Protein AF-A0A7J2NKL7-F1 (afdb_monomer_lite)

Secondary structure (DSSP, 8-state):
--HHHHHHHHTT---------PPPEEPP-TTS--EE-S-SSS----------TT--------STT----PPEEEEEEEETTEEEEE-

Radius of gyration: 26.38 Å; chains: 1; bounding box: 56×28×74 Å

Structure (mmCIF, N/CA/C/O backbone):
data_AF-A0A7J2NKL7-F1
#
_entry.id   AF-A0A7J2NKL7-F1
#
loop_
_atom_site.group_PDB
_atom_site.id
_atom_site.type_symbol
_atom_site.label_atom_id
_atom_site.label_alt_id
_atom_site.label_c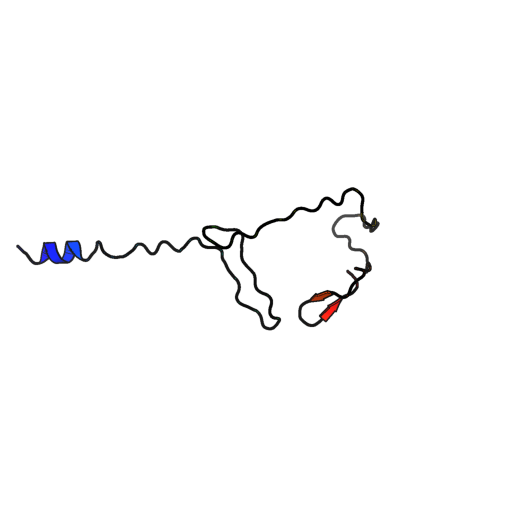omp_id
_atom_site.label_asym_id
_atom_site.label_entity_id
_atom_site.label_seq_id
_atom_site.pdbx_PDB_ins_code
_atom_site.Cartn_x
_atom_site.Cartn_y
_atom_site.Cartn_z
_atom_site.occupancy
_atom_site.B_iso_or_equiv
_atom_site.auth_seq_id
_atom_site.auth_comp_id
_atom_site.auth_asym_id
_atom_site.auth_atom_id
_atom_site.pdbx_PDB_model_num
ATOM 1 N N . MET A 1 1 ? 36.984 10.947 -57.762 1.00 56.00 1 MET A N 1
ATOM 2 C CA . MET A 1 1 ? 35.619 11.160 -57.228 1.00 56.00 1 MET A CA 1
ATOM 3 C C . MET A 1 1 ? 35.068 9.845 -56.668 1.00 56.00 1 MET A C 1
ATOM 5 O O . MET A 1 1 ? 34.149 9.291 -57.240 1.00 56.00 1 MET A O 1
ATOM 9 N N . SER A 1 2 ? 35.633 9.304 -55.579 1.00 55.72 2 SER A N 1
ATOM 10 C CA . SER A 1 2 ? 35.080 8.073 -54.960 1.00 55.72 2 SER A CA 1
ATOM 11 C C . SER A 1 2 ? 35.286 7.960 -53.447 1.00 55.72 2 SER A C 1
ATOM 13 O O . SER A 1 2 ? 34.673 7.100 -52.835 1.00 55.72 2 SER A O 1
ATOM 15 N N . ALA A 1 3 ? 36.075 8.836 -52.812 1.00 47.75 3 ALA A N 1
ATOM 16 C CA . ALA A 1 3 ? 36.280 8.774 -51.360 1.00 47.75 3 ALA A CA 1
ATOM 17 C C . ALA A 1 3 ? 35.186 9.500 -50.545 1.00 47.75 3 ALA A C 1
ATOM 19 O O . ALA A 1 3 ? 34.925 9.133 -49.407 1.00 47.75 3 ALA A O 1
ATOM 20 N N . ILE A 1 4 ? 34.506 10.498 -51.129 1.00 49.69 4 ILE A N 1
ATOM 21 C CA . ILE A 1 4 ? 33.507 11.320 -50.413 1.00 49.69 4 ILE A CA 1
ATOM 22 C C . ILE A 1 4 ? 32.151 10.600 -50.285 1.00 49.69 4 ILE A C 1
ATOM 24 O O . ILE A 1 4 ? 31.467 10.746 -49.278 1.00 49.69 4 ILE A O 1
ATOM 28 N N . VAL A 1 5 ? 31.784 9.751 -51.254 1.00 46.50 5 VAL A N 1
ATOM 29 C CA . VAL A 1 5 ? 30.514 8.996 -51.221 1.00 46.50 5 VAL A CA 1
ATOM 30 C C . VAL A 1 5 ? 30.546 7.879 -50.165 1.00 46.50 5 VAL A C 1
ATOM 32 O O . VAL A 1 5 ? 29.534 7.616 -49.523 1.00 46.50 5 VAL A O 1
ATOM 35 N N . ALA A 1 6 ? 31.717 7.283 -49.907 1.00 41.84 6 ALA A N 1
ATOM 36 C CA . ALA A 1 6 ? 31.876 6.238 -48.892 1.00 41.84 6 ALA A CA 1
ATOM 37 C C . ALA A 1 6 ? 31.731 6.772 -47.452 1.00 41.84 6 ALA A C 1
ATOM 39 O O . ALA A 1 6 ? 31.166 6.096 -46.597 1.00 41.84 6 ALA A O 1
ATOM 40 N N . ILE A 1 7 ? 32.169 8.010 -47.194 1.00 46.75 7 ILE A N 1
ATOM 41 C CA . ILE A 1 7 ? 32.025 8.654 -45.877 1.00 46.75 7 ILE A CA 1
ATOM 42 C C . ILE A 1 7 ? 30.572 9.103 -45.635 1.00 46.75 7 ILE A C 1
ATOM 44 O O . ILE A 1 7 ? 30.100 9.075 -44.502 1.00 46.75 7 ILE A O 1
ATOM 48 N N . SER A 1 8 ? 29.822 9.420 -46.698 1.00 46.44 8 SER A N 1
ATOM 49 C CA . SER A 1 8 ? 28.396 9.766 -46.610 1.00 46.44 8 SER A CA 1
ATOM 50 C C . SER A 1 8 ? 27.484 8.579 -46.270 1.00 46.44 8 SER A C 1
ATOM 52 O O . SER A 1 8 ? 26.411 8.805 -45.719 1.00 46.44 8 SER A O 1
ATOM 54 N N . MET A 1 9 ? 27.868 7.336 -46.587 1.00 45.16 9 MET A N 1
ATOM 55 C CA . MET A 1 9 ? 27.081 6.145 -46.220 1.00 45.16 9 MET A CA 1
ATOM 56 C C . MET A 1 9 ? 27.383 5.629 -44.810 1.00 45.16 9 MET A C 1
ATOM 58 O O . MET A 1 9 ? 26.560 4.918 -44.239 1.00 45.16 9 MET A O 1
ATOM 62 N N . LEU A 1 10 ? 28.519 6.009 -44.218 1.00 44.25 10 LEU A N 1
ATOM 63 C CA . LEU A 1 10 ? 28.879 5.574 -42.867 1.00 44.25 10 LEU A CA 1
ATOM 64 C C . LEU A 1 10 ? 28.123 6.347 -41.770 1.00 44.25 10 LEU A C 1
ATOM 66 O O . LEU A 1 10 ? 28.035 5.880 -40.640 1.00 44.25 10 LEU A O 1
ATOM 70 N N . LEU A 1 11 ? 27.525 7.496 -42.106 1.00 47.66 11 LEU A N 1
ATOM 71 C CA . LEU A 1 11 ? 26.755 8.318 -41.166 1.00 47.66 11 LEU A CA 1
ATOM 72 C C . LEU A 1 11 ? 25.265 7.924 -41.067 1.00 47.66 11 LEU A C 1
ATOM 74 O O . LEU A 1 11 ? 24.544 8.476 -40.245 1.00 47.66 11 LEU A O 1
ATOM 78 N N . ALA A 1 12 ? 24.799 6.962 -41.872 1.00 52.25 12 ALA A N 1
ATOM 79 C CA . ALA A 1 12 ? 23.404 6.499 -41.876 1.00 52.25 12 ALA A CA 1
ATOM 80 C C . ALA A 1 12 ? 23.164 5.234 -41.024 1.00 52.25 12 ALA A C 1
ATOM 82 O O . ALA A 1 12 ? 22.079 4.661 -41.073 1.00 52.25 12 ALA A O 1
ATOM 83 N N . LEU A 1 13 ? 24.172 4.786 -40.265 1.00 50.59 13 LEU A N 1
ATOM 84 C CA . LEU A 1 13 ? 24.123 3.547 -39.483 1.00 50.59 13 LEU A CA 1
ATOM 85 C C . LEU A 1 13 ? 24.353 3.750 -37.980 1.00 50.59 13 LEU A C 1
ATOM 87 O O . LEU A 1 13 ? 24.735 2.809 -37.289 1.00 50.59 13 LEU A O 1
ATOM 91 N N . LEU A 1 14 ? 24.123 4.954 -37.450 1.00 55.78 14 LEU A N 1
ATOM 92 C CA . LEU A 1 14 ? 23.812 5.038 -36.028 1.00 55.78 14 LEU A CA 1
ATOM 93 C C . LEU A 1 14 ? 22.361 4.576 -35.888 1.00 55.78 14 LEU A C 1
ATOM 95 O O . LEU A 1 14 ? 21.479 5.265 -36.410 1.00 55.78 14 LEU A O 1
ATOM 99 N N . PRO A 1 15 ? 22.069 3.443 -35.223 1.00 53.53 15 PRO A N 1
ATOM 100 C CA . PRO A 1 15 ? 20.726 3.279 -34.710 1.00 53.53 15 PRO A CA 1
ATOM 101 C C . PRO A 1 15 ? 20.493 4.514 -33.844 1.00 53.53 15 PRO A C 1
ATOM 103 O O . PRO A 1 15 ? 21.313 4.834 -32.979 1.00 53.53 15 PRO A O 1
ATOM 106 N N . ALA A 1 16 ? 19.423 5.259 -34.126 1.00 58.03 16 ALA A N 1
ATOM 107 C CA . ALA A 1 16 ? 18.871 6.116 -33.101 1.00 58.03 16 ALA A CA 1
ATOM 108 C C . ALA A 1 16 ? 18.694 5.186 -31.904 1.00 58.03 16 ALA A C 1
ATOM 110 O O . ALA A 1 16 ? 17.909 4.239 -31.972 1.00 58.03 16 ALA A O 1
ATOM 111 N N . VAL A 1 17 ? 19.503 5.382 -30.865 1.00 55.19 17 VAL A N 1
ATOM 112 C CA . VAL A 1 17 ? 19.170 4.877 -29.546 1.00 55.19 17 VAL A CA 1
ATOM 113 C C . VAL A 1 17 ? 17.918 5.662 -29.181 1.00 55.19 17 VAL A C 1
ATOM 115 O O . VAL A 1 17 ? 17.970 6.751 -28.625 1.00 55.19 17 VAL A O 1
ATOM 118 N N . ALA A 1 18 ? 16.772 5.192 -29.674 1.00 57.81 18 ALA A N 1
ATOM 119 C CA . ALA A 1 18 ? 15.545 5.422 -28.963 1.00 57.81 18 ALA A CA 1
ATOM 120 C C . ALA A 1 18 ? 15.861 4.837 -27.593 1.00 57.81 18 ALA A C 1
ATOM 122 O O . ALA A 1 18 ? 16.112 3.634 -27.498 1.00 57.81 18 ALA A O 1
ATOM 123 N N . ASP A 1 19 ? 15.998 5.706 -26.589 1.00 56.31 19 ASP A N 1
ATOM 124 C CA . ASP A 1 19 ? 15.818 5.262 -25.216 1.00 56.31 19 ASP A CA 1
ATOM 125 C C . ASP A 1 19 ? 14.560 4.404 -25.269 1.00 56.31 19 ASP A C 1
ATOM 127 O O . ASP A 1 19 ? 13.519 4.858 -25.766 1.00 56.31 19 ASP A O 1
ATOM 131 N N . ASP A 1 20 ? 14.699 3.125 -24.928 1.00 58.69 20 ASP A N 1
ATOM 132 C CA . ASP A 1 20 ? 13.530 2.288 -24.770 1.00 58.69 20 ASP A CA 1
ATOM 133 C C . ASP A 1 20 ? 12.701 3.019 -23.720 1.00 58.69 20 ASP A C 1
ATOM 135 O O . ASP A 1 20 ? 13.132 3.159 -22.579 1.00 58.69 20 ASP A O 1
ATOM 139 N N . ALA A 1 21 ? 11.552 3.567 -24.117 1.00 63.06 21 ALA A N 1
ATOM 140 C CA . ALA A 1 21 ? 10.606 4.182 -23.194 1.00 63.06 21 ALA A CA 1
ATOM 141 C C . ALA A 1 21 ? 9.919 3.090 -22.352 1.00 63.06 21 ALA A C 1
ATOM 143 O O . ALA A 1 21 ? 8.715 3.141 -22.132 1.00 63.06 21 ALA A O 1
ATOM 144 N N . GLY A 1 22 ? 10.670 2.055 -21.971 1.00 71.94 22 GLY A N 1
ATOM 145 C CA . GLY A 1 22 ? 10.261 1.004 -21.069 1.00 71.94 22 GLY A CA 1
ATOM 146 C C . GLY A 1 22 ? 10.012 1.570 -19.682 1.00 71.94 22 GLY A C 1
ATOM 147 O O . GLY A 1 22 ? 10.372 2.709 -19.377 1.00 71.94 22 GLY A O 1
ATOM 148 N N . ALA A 1 23 ? 9.342 0.774 -18.859 1.00 78.00 23 ALA A N 1
ATOM 149 C CA . ALA A 1 23 ? 9.097 1.157 -17.483 1.00 78.00 23 ALA A CA 1
ATOM 150 C C . ALA A 1 23 ? 10.419 1.399 -16.747 1.00 78.00 23 ALA A C 1
ATOM 152 O O . ALA A 1 23 ? 11.374 0.636 -16.915 1.00 78.00 23 ALA A O 1
ATOM 153 N N . ASP A 1 24 ? 10.463 2.437 -15.915 1.00 83.31 24 ASP A N 1
ATOM 154 C CA . ASP A 1 24 ? 11.555 2.609 -14.969 1.00 83.31 24 ASP A CA 1
ATOM 155 C C . ASP A 1 24 ? 11.416 1.579 -13.840 1.00 83.31 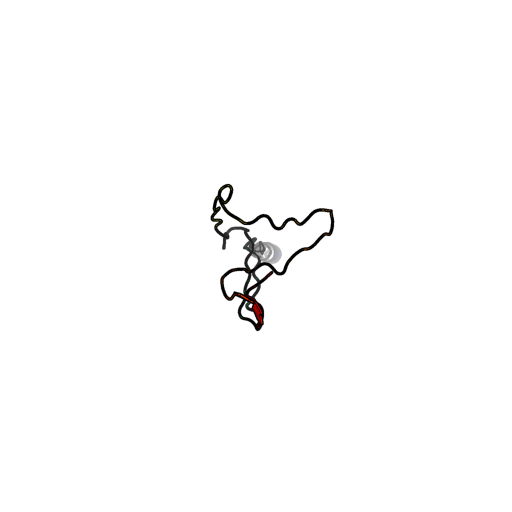24 ASP A C 1
ATOM 157 O O . ASP A 1 24 ? 10.310 1.272 -13.375 1.00 83.31 24 ASP A O 1
ATOM 161 N N . GLU A 1 25 ? 12.547 1.026 -13.411 1.00 85.75 25 GLU A N 1
ATOM 162 C CA . GLU A 1 25 ? 12.611 -0.042 -12.420 1.00 85.75 25 GLU A CA 1
ATOM 163 C C . GLU A 1 25 ? 13.711 0.207 -11.388 1.00 85.75 25 GLU A C 1
ATOM 165 O O . GLU A 1 25 ? 14.862 0.524 -11.696 1.00 85.75 25 GLU A O 1
ATOM 170 N N . GLY A 1 26 ? 13.377 -0.034 -10.123 1.00 85.81 26 GLY A N 1
ATOM 171 C CA . GLY A 1 26 ? 14.331 -0.074 -9.028 1.00 85.81 26 GLY A CA 1
ATOM 172 C C . GLY A 1 26 ? 14.781 -1.489 -8.722 1.00 85.81 26 GLY A C 1
ATOM 173 O O . GLY A 1 26 ? 13.982 -2.322 -8.284 1.00 85.81 26 GLY A O 1
ATOM 174 N N . GLY A 1 27 ? 16.087 -1.730 -8.854 1.00 85.06 27 GLY A N 1
ATOM 175 C CA . GLY A 1 27 ? 16.723 -2.958 -8.384 1.00 85.06 27 GLY A CA 1
ATOM 176 C C . GLY A 1 27 ? 16.499 -3.213 -6.888 1.00 85.06 27 GLY A C 1
ATOM 177 O O . GLY A 1 27 ? 16.195 -2.301 -6.115 1.00 85.06 27 GLY A O 1
ATOM 178 N N . ALA A 1 28 ? 16.664 -4.472 -6.473 1.00 90.81 28 ALA A N 1
ATOM 179 C CA . ALA A 1 28 ? 16.364 -4.886 -5.107 1.00 90.81 28 ALA A CA 1
ATOM 180 C C . ALA A 1 28 ? 17.229 -4.130 -4.091 1.00 90.81 28 ALA A C 1
ATOM 182 O O . ALA A 1 28 ? 18.461 -4.138 -4.169 1.00 90.81 28 ALA A O 1
ATOM 183 N N . CYS A 1 29 ? 16.586 -3.504 -3.106 1.00 88.69 29 CYS A N 1
ATOM 184 C CA . CYS A 1 29 ? 17.299 -2.933 -1.969 1.00 88.69 29 CYS A CA 1
ATOM 185 C C . CYS A 1 29 ? 17.791 -4.042 -1.015 1.00 88.69 29 CYS A C 1
ATOM 187 O O . CYS A 1 29 ? 17.449 -5.216 -1.164 1.00 88.69 29 CYS A O 1
ATOM 189 N N . SER A 1 30 ? 18.552 -3.681 0.026 1.00 92.38 30 SER A N 1
ATOM 190 C CA . SER A 1 30 ? 19.051 -4.629 1.045 1.00 92.38 30 SER A CA 1
ATOM 191 C C . SER A 1 30 ? 17.953 -5.389 1.802 1.00 92.38 30 SER A C 1
ATOM 193 O O . SER A 1 30 ? 18.244 -6.360 2.493 1.00 92.38 30 SER A O 1
ATOM 195 N N . PHE A 1 31 ? 16.702 -4.943 1.681 1.00 90.50 31 PHE A N 1
ATOM 196 C CA . PHE A 1 31 ? 15.522 -5.557 2.286 1.00 90.50 31 PHE A CA 1
ATOM 197 C C . PHE A 1 31 ? 14.687 -6.371 1.282 1.00 90.50 31 PHE A C 1
ATOM 199 O O . PHE A 1 31 ? 13.634 -6.883 1.645 1.00 90.50 31 PHE A O 1
ATOM 206 N N . GLY A 1 32 ? 15.148 -6.509 0.032 1.00 89.62 32 GLY A N 1
ATOM 207 C CA . GLY A 1 32 ? 14.536 -7.365 -0.988 1.00 89.62 32 GLY A CA 1
ATOM 208 C C . GLY A 1 32 ? 13.354 -6.756 -1.747 1.00 89.62 32 GLY A C 1
ATOM 209 O O . GLY A 1 32 ? 12.764 -7.444 -2.575 1.00 89.62 32 GLY A O 1
ATOM 210 N N . TYR A 1 33 ? 13.009 -5.491 -1.500 1.00 90.50 33 TYR A N 1
ATOM 211 C CA . TYR A 1 33 ? 11.945 -4.796 -2.230 1.00 90.50 33 TYR A CA 1
ATOM 212 C C . TYR A 1 33 ? 12.462 -4.215 -3.556 1.00 90.50 33 TYR A C 1
ATOM 214 O O . TYR A 1 33 ? 13.560 -3.655 -3.594 1.00 90.50 33 TYR A O 1
ATOM 222 N N . THR A 1 34 ? 11.650 -4.316 -4.612 1.00 90.50 34 THR A N 1
ATOM 223 C CA . THR A 1 34 ? 11.855 -3.734 -5.954 1.00 90.50 34 THR A CA 1
ATOM 224 C C . THR A 1 34 ? 10.651 -2.873 -6.338 1.00 90.50 34 THR A C 1
ATOM 226 O O . THR A 1 34 ? 9.584 -2.996 -5.731 1.00 90.50 34 THR A O 1
ATOM 229 N N . TRP A 1 35 ? 10.796 -2.014 -7.345 1.00 87.50 35 TRP A N 1
ATOM 230 C CA . TRP A 1 35 ? 9.678 -1.252 -7.908 1.00 87.50 35 TRP A CA 1
ATOM 231 C C . TRP A 1 35 ? 9.767 -1.187 -9.434 1.00 87.50 35 TRP A C 1
ATOM 233 O O . TRP A 1 35 ? 10.858 -1.292 -9.982 1.00 87.50 35 TRP A O 1
ATOM 243 N N . THR A 1 36 ? 8.618 -1.007 -10.080 1.00 86.88 36 THR A N 1
ATOM 244 C CA . THR A 1 36 ? 8.448 -0.829 -11.528 1.00 86.88 36 THR A CA 1
ATOM 245 C C . THR A 1 36 ? 7.332 0.199 -11.722 1.00 86.88 36 THR A C 1
ATOM 247 O O . THR A 1 36 ? 6.329 0.139 -10.999 1.00 86.88 36 THR A O 1
ATOM 250 N N . ASP A 1 37 ? 7.494 1.157 -12.632 1.00 84.44 37 ASP A N 1
ATOM 251 C CA . ASP A 1 37 ? 6.429 2.111 -12.968 1.00 84.44 37 ASP A CA 1
ATOM 252 C C . ASP A 1 37 ? 5.334 1.496 -13.875 1.00 84.44 37 ASP A C 1
ATOM 254 O O . ASP A 1 37 ? 5.264 0.287 -14.069 1.00 84.44 37 ASP A O 1
ATOM 258 N N . SER A 1 38 ? 4.387 2.300 -14.365 1.00 83.38 38 SER A N 1
ATOM 259 C CA . SER A 1 38 ? 3.264 1.817 -15.187 1.00 83.38 38 SER A CA 1
ATOM 260 C C . SER A 1 38 ? 3.418 2.047 -16.699 1.00 83.38 38 SER A C 1
ATOM 262 O O . SER A 1 38 ? 2.434 1.902 -17.433 1.00 83.38 38 SER A O 1
ATOM 264 N N . LEU A 1 39 ? 4.607 2.417 -17.186 1.00 81.38 39 LEU A N 1
ATOM 265 C CA . LEU A 1 39 ? 4.866 2.723 -18.596 1.00 81.38 39 LEU A CA 1
ATOM 266 C C . LEU A 1 39 ? 5.017 1.458 -19.473 1.00 81.38 39 LEU A C 1
ATOM 268 O O . LEU A 1 39 ? 5.179 0.331 -19.007 1.00 81.38 39 LEU A O 1
ATOM 272 N N . LEU A 1 40 ? 4.890 1.650 -20.791 1.00 72.81 40 LEU A N 1
ATOM 273 C CA . LEU A 1 40 ? 4.896 0.614 -21.838 1.00 72.81 40 LEU A CA 1
ATOM 274 C C . LEU A 1 40 ? 6.122 0.795 -22.750 1.00 72.81 40 LEU A C 1
ATOM 276 O O . LEU A 1 40 ? 6.399 1.942 -23.081 1.00 72.81 40 LEU A O 1
ATOM 280 N N . PRO A 1 41 ? 6.764 -0.280 -23.267 1.00 65.69 41 PRO A N 1
ATOM 281 C CA . PRO A 1 41 ? 6.107 -1.533 -23.659 1.00 65.69 41 PRO A CA 1
ATOM 282 C C . PRO A 1 41 ? 6.162 -2.709 -22.665 1.00 65.69 41 PRO A C 1
ATOM 284 O O . PRO A 1 41 ? 5.441 -3.681 -22.894 1.00 65.69 41 PRO A O 1
ATOM 287 N N . ALA A 1 42 ? 6.913 -2.632 -21.559 1.00 64.38 42 ALA A N 1
ATOM 288 C CA . ALA A 1 42 ? 6.801 -3.532 -20.394 1.00 64.38 42 ALA A CA 1
ATOM 289 C C . ALA A 1 42 ? 7.570 -2.975 -19.169 1.00 64.38 42 ALA A C 1
ATOM 291 O O . ALA A 1 42 ? 8.541 -2.253 -19.397 1.00 64.38 42 ALA A O 1
ATOM 292 N N . PRO A 1 43 ? 7.233 -3.365 -17.915 1.00 59.06 43 PRO A N 1
ATOM 293 C CA . PRO A 1 43 ? 6.055 -4.106 -17.446 1.00 59.06 43 PRO A CA 1
ATOM 294 C C . PRO A 1 43 ? 4.905 -3.181 -17.007 1.00 59.06 43 PRO A C 1
ATOM 296 O O . PRO A 1 43 ? 5.035 -2.379 -16.092 1.00 59.06 43 PRO A O 1
ATOM 299 N N . ALA A 1 44 ? 3.720 -3.372 -17.594 1.00 70.44 44 ALA A N 1
ATOM 300 C CA . ALA A 1 44 ? 2.509 -2.694 -17.143 1.00 70.44 44 ALA A CA 1
ATOM 301 C C . ALA A 1 44 ? 2.024 -3.286 -15.807 1.00 70.44 44 ALA A C 1
ATOM 303 O O . ALA A 1 44 ? 1.573 -4.436 -15.755 1.00 70.44 44 ALA A O 1
ATOM 304 N N . VAL A 1 45 ? 2.086 -2.499 -14.729 1.00 79.50 45 VAL A N 1
ATOM 305 C CA . VAL A 1 45 ? 1.475 -2.846 -13.436 1.00 79.50 45 VAL A CA 1
ATOM 306 C C . VAL A 1 45 ? -0.040 -2.994 -13.618 1.00 79.50 45 VAL A C 1
ATOM 308 O O . VAL A 1 45 ? -0.753 -2.028 -13.887 1.00 79.50 45 VAL A O 1
ATOM 311 N N . GLY A 1 46 ? -0.545 -4.222 -13.490 1.00 80.94 46 GLY A N 1
ATOM 312 C CA . GLY A 1 46 ? -1.978 -4.502 -13.526 1.00 80.94 46 GLY A CA 1
ATOM 313 C C . GLY A 1 46 ? -2.659 -4.064 -12.230 1.00 80.94 46 GLY A C 1
ATOM 314 O O . GLY A 1 46 ? -2.247 -4.468 -11.145 1.00 80.94 46 GLY A O 1
ATOM 315 N N . TYR A 1 47 ? -3.726 -3.272 -12.332 1.00 82.38 47 TYR A N 1
ATOM 316 C CA . TYR A 1 47 ? -4.502 -2.832 -11.171 1.00 82.38 47 TYR A CA 1
ATOM 317 C C . TYR A 1 47 ? -5.727 -3.721 -10.956 1.00 82.38 47 TYR A C 1
ATOM 319 O O . TYR A 1 47 ? -6.468 -4.010 -11.896 1.00 82.38 47 TYR A O 1
ATOM 327 N N . ASN A 1 48 ? -5.971 -4.102 -9.701 1.00 89.06 48 ASN A N 1
ATOM 328 C CA . ASN A 1 48 ? -7.202 -4.760 -9.277 1.00 89.06 48 ASN A CA 1
ATOM 329 C C . ASN A 1 48 ? -7.898 -3.902 -8.219 1.00 89.06 48 ASN A C 1
ATOM 331 O O . ASN A 1 48 ? -7.406 -3.767 -7.100 1.00 89.06 48 ASN A O 1
ATOM 335 N N . TRP A 1 49 ? -9.039 -3.324 -8.579 1.00 90.19 49 TRP A N 1
ATOM 336 C CA . TRP A 1 49 ? -9.813 -2.474 -7.682 1.00 90.19 49 TRP A CA 1
ATOM 337 C C . TRP A 1 49 ? -10.777 -3.321 -6.851 1.00 90.19 49 TRP A C 1
ATOM 339 O O . TRP A 1 49 ? -11.538 -4.118 -7.396 1.00 90.19 49 TRP A O 1
ATOM 349 N N . ILE A 1 50 ? -10.751 -3.133 -5.532 1.00 90.94 50 ILE A N 1
ATOM 350 C CA . ILE A 1 50 ? -11.652 -3.796 -4.583 1.00 90.94 50 ILE A CA 1
ATOM 351 C C . ILE A 1 50 ? -12.574 -2.728 -3.989 1.00 90.94 50 ILE A C 1
ATOM 353 O O . ILE A 1 50 ? -12.099 -1.738 -3.438 1.00 90.94 50 ILE A O 1
ATOM 357 N N . GLU A 1 51 ? -13.886 -2.929 -4.109 1.00 93.12 51 GLU A N 1
ATOM 358 C CA . GLU A 1 51 ? -14.898 -2.044 -3.522 1.00 93.12 51 GLU A CA 1
ATOM 359 C C . GLU A 1 51 ? -14.983 -2.254 -2.003 1.00 93.12 51 GLU A C 1
ATOM 361 O O . GLU A 1 51 ? -15.069 -3.393 -1.540 1.00 93.12 51 GLU A O 1
ATOM 366 N N . ILE A 1 52 ? -14.985 -1.162 -1.232 1.00 92.00 52 ILE A N 1
ATOM 367 C CA . ILE A 1 52 ? -14.939 -1.205 0.241 1.00 92.00 52 ILE A CA 1
ATOM 368 C C . ILE A 1 52 ? -16.037 -0.382 0.924 1.00 92.00 52 ILE A C 1
ATOM 370 O O . ILE A 1 52 ? -16.040 -0.306 2.152 1.00 92.00 52 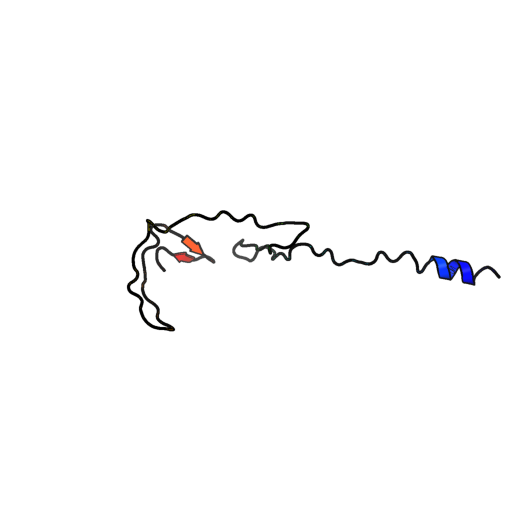ILE A O 1
ATOM 374 N N . ASN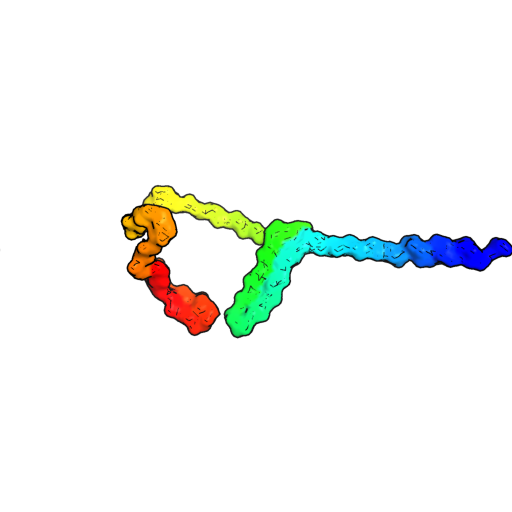 A 1 53 ? -16.993 0.194 0.180 1.00 92.62 53 ASN A N 1
ATOM 375 C CA . ASN A 1 53 ? -18.052 1.053 0.731 1.00 92.62 53 ASN A CA 1
ATOM 376 C C . ASN A 1 53 ? -18.854 0.452 1.905 1.00 92.62 53 ASN A C 1
ATOM 378 O O . ASN A 1 53 ? -19.385 1.199 2.724 1.00 92.62 53 ASN A O 1
ATOM 382 N N . GLY A 1 54 ? -18.957 -0.876 1.989 1.00 94.56 54 GLY A N 1
ATOM 383 C CA . GLY A 1 54 ? -19.695 -1.597 3.028 1.00 94.56 54 GLY A CA 1
ATOM 384 C C . GLY A 1 54 ? -18.843 -2.090 4.199 1.00 94.56 54 GLY A C 1
ATOM 385 O O . GLY A 1 54 ? -19.359 -2.805 5.056 1.00 94.56 54 GLY A O 1
ATOM 386 N N . THR A 1 55 ? -17.550 -1.768 4.237 1.00 92.38 55 THR A N 1
ATOM 387 C CA . THR A 1 55 ? -16.600 -2.291 5.231 1.00 92.38 55 THR A CA 1
ATOM 388 C C . THR A 1 55 ? -15.766 -1.177 5.864 1.00 92.38 55 THR A C 1
ATOM 390 O O . THR A 1 55 ? -15.716 -0.061 5.355 1.00 92.38 55 THR A O 1
ATOM 393 N N . GLY A 1 56 ? -15.090 -1.485 6.973 1.00 87.44 56 GLY A N 1
ATOM 394 C CA . GLY A 1 56 ? -14.132 -0.586 7.620 1.00 87.44 56 GLY A CA 1
ATOM 395 C C . GLY A 1 56 ? -14.577 -0.061 8.986 1.00 87.44 56 GLY A C 1
ATOM 396 O O . GLY A 1 56 ? -15.706 -0.268 9.431 1.00 87.44 56 GLY A O 1
ATOM 397 N N . THR A 1 57 ? -13.650 0.627 9.654 1.00 88.94 57 THR A N 1
ATOM 398 C CA . THR A 1 57 ? -13.829 1.198 10.995 1.00 88.94 57 THR A CA 1
ATOM 399 C C . THR A 1 57 ? -13.577 2.699 10.936 1.00 88.94 57 THR A C 1
ATOM 401 O O . THR A 1 57 ? -12.552 3.141 10.425 1.00 88.94 57 THR A O 1
ATOM 404 N N . ASN A 1 58 ? -14.499 3.500 11.476 1.00 90.12 58 ASN A N 1
ATOM 405 C CA . ASN A 1 58 ? -14.318 4.949 11.549 1.00 90.12 58 ASN A CA 1
ATOM 406 C C . ASN A 1 58 ? -13.207 5.297 12.558 1.00 90.12 58 ASN A C 1
ATOM 408 O O . ASN A 1 58 ? -13.352 5.032 13.753 1.00 90.12 58 ASN A O 1
ATOM 412 N N . THR A 1 59 ? -12.129 5.921 12.079 1.00 91.62 59 THR A N 1
ATOM 413 C CA . THR A 1 59 ? -10.956 6.321 12.877 1.00 91.62 59 THR A CA 1
ATOM 414 C C . THR A 1 59 ? -11.242 7.484 13.830 1.00 91.62 59 THR A C 1
ATOM 416 O O . THR A 1 59 ? -10.508 7.682 14.797 1.00 91.62 59 THR A O 1
ATOM 419 N N . ARG A 1 60 ? -12.323 8.239 13.587 1.00 94.31 60 ARG A N 1
ATOM 420 C CA . ARG A 1 60 ? -12.709 9.480 14.282 1.00 94.31 60 ARG A CA 1
ATOM 421 C C . ARG A 1 60 ? -11.679 10.607 14.181 1.00 94.31 60 ARG A C 1
ATOM 423 O O . ARG A 1 60 ? -11.807 11.589 14.906 1.00 94.31 60 ARG A O 1
ATOM 430 N N . VAL A 1 61 ? -10.691 10.489 13.296 1.00 94.44 61 VAL A N 1
ATOM 431 C CA . VAL A 1 61 ? -9.739 11.570 13.027 1.00 94.44 61 VAL A CA 1
ATOM 432 C C . VAL A 1 61 ? -10.486 12.721 12.360 1.00 94.44 61 VAL A C 1
ATOM 434 O O . VAL A 1 61 ? -11.278 12.519 11.440 1.00 94.44 61 VAL A O 1
ATOM 437 N N . THR A 1 62 ? -10.258 13.932 12.856 1.00 95.81 62 THR A N 1
ATOM 438 C CA . THR A 1 62 ? -10.897 15.157 12.373 1.00 95.81 62 THR A CA 1
ATOM 439 C C . THR A 1 62 ? -9.882 16.284 12.345 1.00 95.81 62 THR A C 1
ATOM 441 O O . THR A 1 62 ? -9.073 16.370 13.264 1.00 95.81 62 THR A O 1
ATOM 444 N N . GLY A 1 63 ? -10.010 17.191 11.380 1.00 95.06 63 GLY A N 1
ATOM 445 C CA . GLY A 1 63 ? -9.090 18.312 11.203 1.00 95.06 63 GLY A CA 1
ATOM 446 C C . GLY A 1 63 ? -8.080 18.058 10.088 1.00 95.06 63 GLY A C 1
ATOM 447 O O . GLY A 1 63 ? -7.876 16.919 9.672 1.00 95.06 63 GLY A O 1
ATOM 448 N N . ASP A 1 64 ? -7.498 19.144 9.589 1.00 93.81 64 ASP A N 1
ATOM 449 C CA . ASP A 1 64 ? -6.356 19.085 8.677 1.00 93.81 64 ASP A CA 1
ATOM 450 C C . ASP A 1 64 ? -5.085 18.725 9.461 1.00 93.81 64 ASP A C 1
ATOM 452 O O . ASP A 1 64 ? -5.039 18.939 10.678 1.00 93.81 64 ASP A O 1
ATOM 456 N N . ASP A 1 65 ? -4.092 18.134 8.798 1.00 94.44 65 ASP A N 1
ATOM 457 C CA . ASP A 1 65 ? -2.810 17.714 9.395 1.00 94.44 65 ASP A CA 1
ATOM 458 C C . ASP A 1 65 ? -2.939 16.907 10.707 1.00 94.44 65 ASP A C 1
ATOM 460 O O . ASP A 1 65 ? -2.081 16.943 11.591 1.00 94.44 65 ASP A O 1
ATOM 464 N N . SER A 1 66 ? -4.044 16.178 10.866 1.00 95.12 66 SER A N 1
ATOM 465 C CA . SER A 1 66 ? -4.353 15.429 12.082 1.00 95.12 66 SER A CA 1
ATOM 466 C C . SER A 1 66 ? -4.060 13.946 11.892 1.00 95.12 66 SER A C 1
ATOM 468 O O . SER A 1 66 ? -4.365 13.365 10.853 1.00 95.12 66 SER A O 1
ATOM 470 N N . TYR A 1 67 ? -3.505 13.317 12.925 1.00 92.50 67 TYR A N 1
ATOM 471 C CA . TYR A 1 67 ? -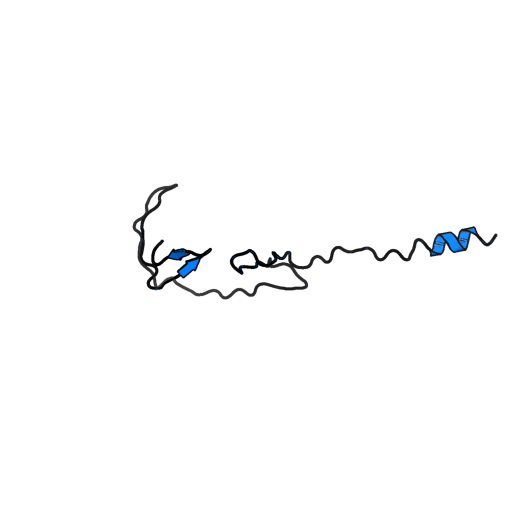3.255 11.880 12.960 1.00 92.50 67 TYR A CA 1
ATOM 472 C C . TYR A 1 67 ? -3.998 11.241 14.138 1.00 92.50 67 TYR A C 1
ATOM 474 O O . TYR A 1 67 ? -4.335 11.901 15.122 1.00 92.50 67 TYR A O 1
ATOM 482 N N . GLY A 1 68 ? -4.280 9.949 14.027 1.00 92.50 68 GLY A N 1
ATOM 483 C CA . GLY A 1 68 ? -4.869 9.133 15.084 1.00 92.50 68 GLY A CA 1
ATOM 484 C C . GLY A 1 68 ? -4.210 7.762 15.111 1.00 92.50 68 GLY A C 1
ATOM 485 O O . GLY A 1 68 ? -3.355 7.485 14.277 1.00 92.50 68 GLY A O 1
ATOM 486 N N . GLY A 1 69 ? -4.619 6.923 16.060 1.00 92.50 69 GLY A N 1
ATOM 487 C CA . GLY A 1 69 ? -4.071 5.578 16.233 1.00 92.50 69 GLY A CA 1
ATOM 488 C C . GLY A 1 69 ? -3.184 5.439 17.479 1.00 92.50 69 GLY A C 1
ATOM 489 O O . GLY A 1 69 ? -3.198 6.323 18.345 1.00 92.50 69 GLY A O 1
ATOM 490 N N . PRO A 1 70 ? -2.447 4.321 17.605 1.00 93.06 70 PRO A N 1
ATOM 491 C CA . PRO A 1 70 ? -2.332 3.249 16.612 1.00 93.06 70 PRO A CA 1
ATOM 492 C C . PRO A 1 70 ? -3.620 2.410 16.487 1.00 93.06 70 PRO A C 1
ATOM 494 O O . PRO A 1 70 ? -4.275 2.094 17.484 1.00 93.06 70 PRO A O 1
ATOM 497 N N . TYR A 1 71 ? -4.016 2.068 15.263 1.00 93.69 71 TYR A N 1
ATOM 498 C CA . TYR A 1 71 ? -5.145 1.195 14.951 1.00 93.69 71 TYR A CA 1
ATOM 499 C C . TYR A 1 71 ? -4.643 -0.204 14.583 1.00 93.69 71 TYR A C 1
ATOM 501 O O . TYR A 1 71 ? -3.725 -0.325 13.776 1.00 93.69 71 TYR A O 1
ATOM 509 N N . PRO A 1 72 ? -5.247 -1.281 15.114 1.00 93.56 72 PRO A N 1
ATOM 510 C CA . PRO A 1 72 ? -4.798 -2.633 14.809 1.00 93.56 72 PRO A CA 1
ATOM 511 C C . PRO A 1 72 ? -5.039 -2.977 13.332 1.00 93.56 72 PRO A C 1
ATOM 513 O O . PRO A 1 72 ? -6.161 -2.860 12.837 1.00 93.56 72 PRO A O 1
ATOM 516 N N . ILE A 1 73 ? -4.000 -3.472 12.654 1.00 91.94 73 ILE A N 1
ATOM 517 C CA . ILE A 1 73 ? -4.064 -3.996 11.277 1.00 91.94 73 ILE A CA 1
ATOM 518 C C . ILE A 1 73 ? -4.795 -5.352 11.263 1.00 91.94 73 ILE A C 1
ATOM 520 O O . ILE A 1 73 ? -5.509 -5.686 10.318 1.00 91.94 73 ILE A O 1
ATOM 524 N N . GLY A 1 74 ? -4.645 -6.130 12.342 1.00 93.44 74 GLY A N 1
ATOM 525 C CA . GLY A 1 74 ? -5.231 -7.468 12.484 1.00 93.44 74 GLY A CA 1
ATOM 526 C C . GLY A 1 74 ? -4.348 -8.604 11.955 1.00 93.44 74 GLY A C 1
ATOM 527 O O . GLY A 1 74 ? -4.767 -9.760 11.987 1.00 93.44 74 GLY A O 1
ATOM 528 N N . PHE A 1 75 ? -3.135 -8.292 11.498 1.00 95.62 75 PHE A N 1
ATOM 529 C CA . PHE A 1 75 ? -2.098 -9.245 11.107 1.00 95.62 75 PHE A CA 1
ATOM 530 C C . PHE A 1 75 ? -0.706 -8.611 11.254 1.00 95.62 75 PHE A C 1
ATOM 532 O O . PHE A 1 75 ? -0.588 -7.387 11.317 1.00 95.62 75 PHE A O 1
ATOM 539 N N . ASP A 1 76 ? 0.334 -9.446 11.287 1.00 97.88 76 ASP A N 1
ATOM 540 C CA . ASP A 1 76 ? 1.727 -8.993 11.302 1.00 97.88 76 ASP A CA 1
ATOM 541 C C . ASP A 1 76 ? 2.175 -8.587 9.888 1.00 97.88 76 ASP A C 1
ATOM 543 O O . ASP A 1 76 ? 2.120 -9.380 8.945 1.00 97.88 76 ASP A O 1
ATOM 547 N N . PHE A 1 77 ? 2.646 -7.352 9.744 1.00 95.25 77 PHE A N 1
ATOM 548 C CA . PHE A 1 77 ? 3.145 -6.762 8.509 1.00 95.25 77 PHE A CA 1
ATOM 549 C C . PHE A 1 77 ? 4.643 -6.464 8.628 1.00 95.25 77 PHE A C 1
ATOM 551 O O . PHE A 1 77 ? 5.063 -5.617 9.416 1.00 95.25 77 PHE A O 1
ATOM 558 N N . SER A 1 78 ? 5.469 -7.156 7.842 1.00 94.69 78 SER A N 1
ATOM 559 C CA . SER A 1 78 ? 6.916 -6.918 7.818 1.00 94.69 78 SER A CA 1
ATOM 560 C C . SER A 1 78 ? 7.286 -5.828 6.814 1.00 94.69 78 SER A C 1
ATOM 562 O O . SER A 1 78 ? 7.058 -5.971 5.611 1.00 94.69 78 SER A O 1
ATOM 564 N N . PHE A 1 79 ? 7.922 -4.766 7.302 1.00 93.56 79 PHE A N 1
ATOM 565 C CA . PHE A 1 79 ? 8.363 -3.631 6.503 1.00 93.56 79 PHE A CA 1
ATOM 566 C C . PHE A 1 79 ? 9.766 -3.189 6.919 1.00 93.56 79 PHE A C 1
ATOM 568 O O . PHE A 1 79 ? 10.008 -2.833 8.072 1.00 93.56 79 PHE A O 1
ATOM 575 N N . PHE A 1 80 ? 10.709 -3.247 5.973 1.00 94.19 80 PHE A N 1
ATOM 576 C CA . PHE A 1 80 ? 12.112 -2.843 6.165 1.00 94.19 80 PHE A CA 1
ATOM 577 C C . PHE A 1 80 ? 12.755 -3.408 7.447 1.00 94.19 80 PHE A C 1
ATOM 579 O O . PHE A 1 80 ? 13.390 -2.697 8.222 1.00 94.19 80 PHE A O 1
ATOM 586 N N . GLY A 1 81 ? 12.585 -4.715 7.671 1.00 93.44 81 GLY A N 1
ATOM 587 C CA . GLY A 1 81 ? 13.190 -5.431 8.800 1.00 93.44 81 GLY A CA 1
ATOM 588 C C . GLY A 1 81 ? 12.470 -5.269 10.142 1.00 93.44 81 GLY A C 1
ATOM 589 O O . GLY A 1 81 ? 12.879 -5.903 11.111 1.00 93.44 81 GLY A O 1
ATOM 590 N N . ASN A 1 82 ? 11.394 -4.484 10.201 1.00 95.75 82 ASN A N 1
ATOM 591 C CA . ASN A 1 82 ? 10.531 -4.372 11.373 1.00 95.75 82 ASN A CA 1
ATOM 592 C C . ASN A 1 82 ? 9.195 -5.076 11.120 1.00 95.75 82 ASN A C 1
ATOM 594 O O . ASN A 1 82 ? 8.730 -5.143 9.982 1.00 95.75 82 ASN A O 1
ATOM 598 N N . THR A 1 83 ? 8.576 -5.579 12.185 1.00 96.94 83 THR A N 1
ATOM 599 C CA . THR A 1 83 ? 7.212 -6.118 12.145 1.00 96.94 83 THR A CA 1
ATOM 600 C C . THR A 1 83 ? 6.271 -5.134 12.820 1.00 96.94 83 THR A C 1
ATOM 602 O O . THR A 1 83 ? 6.514 -4.725 13.954 1.00 96.94 83 THR A O 1
ATOM 605 N N . TYR A 1 84 ? 5.198 -4.789 12.120 1.00 97.06 84 TYR A N 1
ATOM 606 C CA . TYR A 1 84 ? 4.126 -3.914 12.571 1.00 97.06 84 TYR A CA 1
ATOM 607 C C . TYR A 1 84 ? 2.838 -4.718 12.685 1.00 97.06 84 TYR A C 1
ATOM 609 O O . TYR A 1 84 ? 2.589 -5.609 11.879 1.00 97.06 84 TYR A O 1
ATOM 617 N N . ASN A 1 85 ? 2.008 -4.401 13.665 1.00 97.56 85 ASN A N 1
ATOM 618 C CA . ASN A 1 85 ? 0.663 -4.966 13.802 1.00 97.56 85 ASN A CA 1
ATOM 619 C C . ASN A 1 85 ? -0.405 -3.874 13.982 1.00 97.56 85 ASN A C 1
ATOM 621 O O . ASN A 1 85 ? -1.595 -4.176 14.113 1.00 97.56 85 ASN A O 1
ATOM 625 N N . ASP A 1 86 ? 0.019 -2.612 13.927 1.00 95.44 86 ASP A N 1
ATOM 626 C CA . ASP A 1 86 ? -0.795 -1.417 14.043 1.00 95.44 86 ASP A CA 1
ATOM 627 C C . ASP A 1 86 ? -0.261 -0.275 13.147 1.00 95.44 86 ASP A C 1
ATOM 629 O O . ASP A 1 86 ? 0.838 -0.382 12.590 1.00 95.44 86 ASP A O 1
ATOM 633 N N . PHE A 1 87 ? -1.083 0.761 12.927 1.00 90.25 87 PHE A N 1
ATOM 634 C CA . PHE A 1 87 ? -0.774 1.948 12.110 1.00 90.25 87 PHE A CA 1
ATOM 635 C C . PHE A 1 87 ? -1.360 3.240 12.681 1.00 90.25 87 PHE A C 1
ATOM 637 O O . PHE A 1 87 ? -2.409 3.170 13.363 1.00 90.25 87 PHE A O 1
#

Foldseek 3Di:
DPPVVVVVVVVVPDDPPPVPQEWDKADQDPQGDIDTDCDDPDDHDDDDDDDDPPDDDD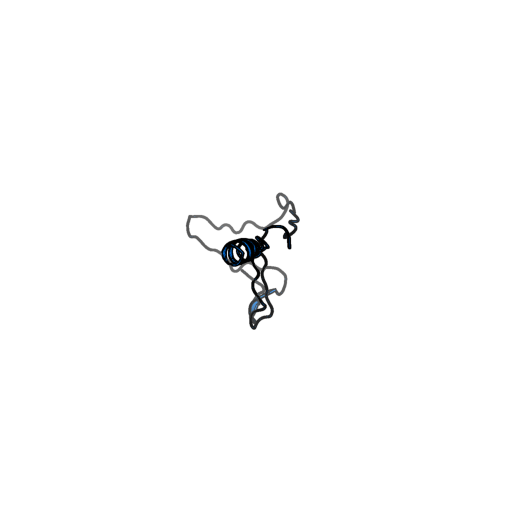QPFDDPPTDGDQDAPCDWDDDPNDTDGGD

Sequence (87 aa):
MSAIVAISMLLALLPAVADDAGADEGGACSFGYTWTDSLLPAPAVGYNWIEINGTGTNTRVTGDDSYGGPYPIGFDFSFFGNTYNDF

pLDDT: mean 79.86, std 17.56, range [41.84, 97.88]